Protein AF-A0A7K2QFC6-F1 (afdb_monomer)

Foldseek 3Di:
DDDDDDDDDDDDDDDDDDDDPPPPPPPPPPPPFAWKAFPPTPQALLLLLLLLQLLQQLLVPPDPDDDGDDRDDSPSDDDPSSLVSLLVQCCVPVNDVRRDSMQAAVSLLCSLVRGDCQQHPPPDNVSGHVNRRHGGHPD

pLDDT: mean 81.33, std 20.29, range [35.72, 98.69]

Sequence (139 aa):
MRKDTFRRAAVALVTAAGLSVVSLSGTAQARQGAPYIGYGKTNNPHAVWCVQHQLNYAFAHNWTARPWHGQIGEDNKFGPQTDEAIRFFQNVMDGPNHVDGVVGPNTGYELLWYGDPGYGYDGEVSKAGYCNEYLPSVV

Solvent-accessible surface area (backbone atoms only — not comparable to full-atom values): 8438 Å² total; per-residue (Å²): 130,90,82,82,82,94,78,89,83,79,90,78,87,79,91,74,90,84,79,84,79,75,74,75,71,74,70,80,68,7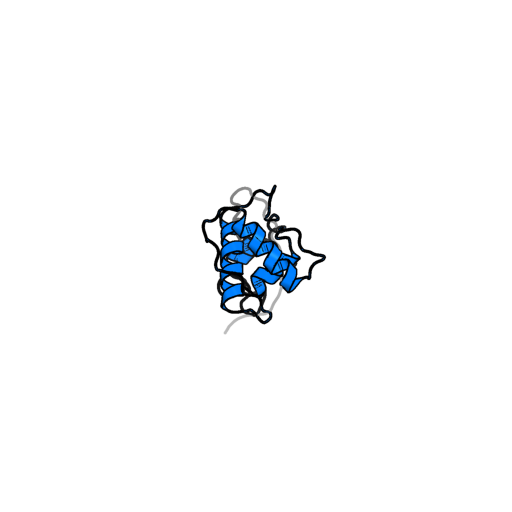9,67,80,64,37,67,53,36,38,90,96,43,86,50,53,45,68,32,34,27,40,52,37,48,19,49,41,36,19,59,72,73,60,70,92,67,84,79,89,62,81,81,70,79,75,75,34,64,87,43,71,68,53,37,52,52,43,27,53,49,28,34,71,76,70,27,81,90,56,54,79,36,56,38,36,32,68,57,24,38,51,38,26,59,45,18,42,36,80,36,10,25,58,93,37,77,93,55,50,22,71,35,58,74,36,39,11,40,82,118

Secondary structure (DSSP, 8-state):
-------------------------------S-PPPBSTTS---HHHHHHHHHHHHHHHHHS--SPSP-PPPP-SS---HHHHHHHHHHHHHHT-GGG--S-B-HHHHHHHHHHS-TTTSBSSSGGGB-GGGGTS----

Nearest PDB structures (foldseek):
  3v5r-assembly1_A  TM=2.723E-01  e=4.906E+00  Saccharomyces cerevisiae S288C

Structure (mmCIF, N/CA/C/O backbone):
data_AF-A0A7K2QFC6-F1
#
_entry.id   AF-A0A7K2QFC6-F1
#
loop_
_atom_site.group_PDB
_atom_site.id
_atom_site.type_symbol
_atom_site.label_atom_id
_atom_site.label_alt_id
_atom_site.label_comp_id
_atom_site.label_asym_id
_atom_site.label_entity_id
_atom_site.label_seq_id
_atom_site.pdbx_PDB_ins_code
_atom_site.Cartn_x
_atom_site.Cartn_y
_atom_site.Cartn_z
_atom_site.occupancy
_atom_site.B_iso_or_equiv
_atom_site.auth_seq_id
_atom_site.auth_comp_id
_atom_site.auth_asym_id
_atom_site.auth_atom_id
_atom_site.pdbx_PDB_model_num
ATOM 1 N N . MET A 1 1 ? 26.475 38.525 -48.864 1.00 44.09 1 MET A N 1
ATOM 2 C CA . MET A 1 1 ? 26.405 37.492 -47.802 1.00 44.09 1 MET A CA 1
ATOM 3 C C . MET A 1 1 ? 25.883 38.146 -46.520 1.00 44.09 1 MET A C 1
ATOM 5 O O . MET A 1 1 ? 26.257 39.281 -46.270 1.00 44.09 1 MET A O 1
ATOM 9 N N . ARG A 1 2 ? 24.955 37.472 -45.814 1.00 37.03 2 ARG A N 1
ATOM 10 C CA . ARG A 1 2 ? 24.209 37.862 -44.581 1.00 37.03 2 ARG A CA 1
ATOM 11 C C . ARG A 1 2 ? 25.042 38.695 -43.578 1.00 37.03 2 ARG A C 1
ATOM 13 O O . ARG A 1 2 ? 26.117 38.240 -43.211 1.00 37.03 2 ARG A O 1
ATOM 20 N N . LYS A 1 3 ? 24.653 39.946 -43.272 1.00 35.72 3 LYS A N 1
ATOM 21 C CA . LYS A 1 3 ? 23.689 40.445 -42.243 1.00 35.72 3 LYS A CA 1
ATOM 22 C C . LYS A 1 3 ? 24.137 40.139 -40.804 1.00 35.72 3 LYS A C 1
ATOM 24 O O . LYS A 1 3 ? 24.036 38.995 -40.380 1.00 35.72 3 LYS A O 1
ATOM 29 N N . ASP A 1 4 ? 24.826 41.056 -40.126 1.00 37.47 4 ASP A N 1
ATOM 30 C CA . ASP A 1 4 ? 24.364 42.300 -39.460 1.00 37.47 4 ASP A CA 1
ATOM 31 C C . ASP A 1 4 ? 23.828 42.072 -38.035 1.00 37.47 4 ASP A C 1
ATOM 33 O O . ASP A 1 4 ? 22.673 41.726 -37.810 1.00 37.47 4 ASP A O 1
ATOM 37 N N . THR A 1 5 ? 24.751 42.266 -37.092 1.00 40.16 5 THR A N 1
ATOM 38 C CA . THR A 1 5 ? 24.677 43.174 -35.937 1.00 40.16 5 THR A CA 1
ATOM 39 C C . THR A 1 5 ? 23.355 43.274 -35.168 1.00 40.16 5 THR A C 1
ATOM 41 O O . THR A 1 5 ? 22.385 43.904 -35.580 1.00 40.16 5 THR A O 1
ATOM 44 N N . PHE A 1 6 ? 23.400 42.752 -33.942 1.00 47.59 6 PHE A N 1
ATOM 45 C CA . PHE A 1 6 ? 22.491 43.050 -32.841 1.00 47.59 6 PHE A CA 1
ATOM 46 C C . PHE A 1 6 ? 22.271 44.561 -32.661 1.00 47.59 6 PHE A C 1
ATOM 48 O O . PHE A 1 6 ? 23.235 45.278 -32.387 1.00 47.59 6 PHE A O 1
ATOM 55 N N . ARG A 1 7 ? 21.005 45.012 -32.672 1.00 45.34 7 ARG A N 1
ATOM 56 C CA . ARG A 1 7 ? 20.393 45.826 -31.595 1.00 45.34 7 ARG A CA 1
ATOM 57 C C . ARG A 1 7 ? 18.953 46.275 -31.903 1.00 45.34 7 ARG A C 1
ATOM 59 O O . ARG A 1 7 ? 18.698 46.899 -32.919 1.00 45.34 7 ARG A O 1
ATOM 66 N N . ARG A 1 8 ? 18.108 46.085 -30.876 1.00 48.47 8 ARG A N 1
ATOM 67 C CA . ARG A 1 8 ? 16.896 46.842 -30.485 1.00 48.47 8 ARG A CA 1
ATOM 68 C C . ARG A 1 8 ? 15.646 46.741 -31.380 1.00 48.47 8 ARG A C 1
ATOM 70 O O . ARG A 1 8 ? 15.519 47.463 -32.355 1.00 48.47 8 ARG A O 1
ATOM 77 N N . ALA A 1 9 ? 14.655 45.985 -30.904 1.00 41.84 9 ALA A N 1
ATOM 78 C CA . ALA A 1 9 ? 13.223 46.285 -31.045 1.00 41.84 9 ALA A CA 1
ATOM 79 C C . ALA A 1 9 ? 12.481 45.521 -29.925 1.00 41.84 9 ALA A C 1
ATOM 81 O O . ALA A 1 9 ? 12.556 44.302 -29.859 1.00 41.84 9 ALA A O 1
ATOM 82 N N . ALA A 1 10 ? 12.096 46.206 -28.846 1.00 41.94 10 ALA A N 1
ATOM 83 C CA . ALA A 1 10 ? 10.753 46.755 -28.623 1.00 41.94 10 ALA A CA 1
ATOM 84 C C . ALA A 1 10 ? 9.774 45.690 -28.089 1.00 41.94 10 ALA A C 1
ATOM 86 O O . ALA A 1 10 ? 9.215 44.897 -28.839 1.00 41.94 10 ALA A O 1
ATOM 87 N N . VAL A 1 11 ? 9.576 45.693 -26.766 1.00 46.59 11 VAL A N 1
ATOM 88 C CA . VAL A 1 11 ? 8.471 44.991 -26.100 1.00 46.59 11 VAL A CA 1
ATOM 89 C C . VAL A 1 11 ? 7.184 45.711 -26.492 1.00 46.59 11 VAL A C 1
ATOM 91 O O . VAL A 1 11 ? 6.942 46.834 -26.056 1.00 46.59 11 VAL A O 1
ATOM 94 N N . ALA A 1 12 ? 6.385 45.088 -27.354 1.00 42.53 12 ALA A N 1
ATOM 95 C CA . ALA A 1 12 ? 5.052 45.564 -27.686 1.00 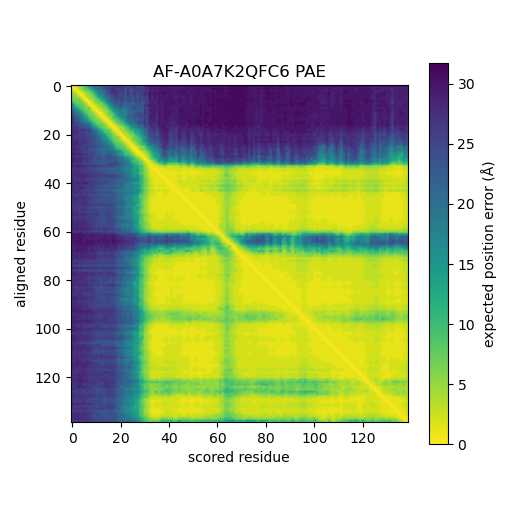42.53 12 ALA A CA 1
ATOM 96 C C . ALA A 1 12 ? 4.061 45.033 -26.640 1.00 42.53 12 ALA A C 1
ATOM 98 O O . ALA A 1 12 ? 3.713 43.854 -26.639 1.00 42.53 12 ALA A O 1
ATOM 99 N N . LEU A 1 13 ? 3.610 45.912 -25.745 1.00 48.56 13 LEU A N 1
ATOM 100 C CA . LEU A 1 13 ? 2.357 45.722 -25.017 1.00 48.56 13 LEU A CA 1
ATOM 101 C C . LEU A 1 13 ? 1.214 45.894 -26.024 1.00 48.56 13 LEU A C 1
ATOM 103 O O . LEU A 1 13 ? 0.936 47.011 -26.454 1.00 48.56 13 LEU A O 1
ATOM 107 N N . VAL A 1 14 ? 0.571 44.792 -26.413 1.00 44.81 14 VAL A N 1
ATOM 108 C C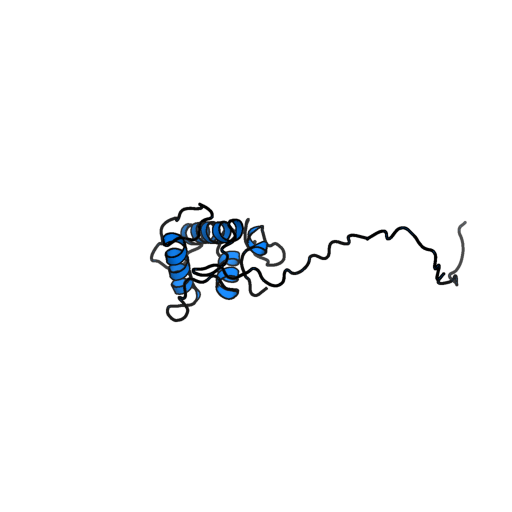A . VAL A 1 14 ? -0.687 44.823 -27.167 1.00 44.81 14 VAL A CA 1
ATOM 109 C C . VAL A 1 14 ? -1.808 44.394 -26.232 1.00 44.81 14 VAL A C 1
ATOM 111 O O . VAL A 1 14 ? -1.973 43.220 -25.917 1.00 44.81 14 VAL A O 1
ATOM 114 N N . THR A 1 15 ? -2.582 45.375 -25.785 1.00 49.56 15 THR A N 1
ATOM 115 C CA . THR A 1 15 ? -3.917 45.181 -25.223 1.00 49.56 15 THR A CA 1
ATOM 116 C C . THR A 1 15 ? -4.923 45.093 -26.370 1.00 49.56 15 THR A C 1
ATOM 118 O O . THR A 1 15 ? -5.212 46.108 -27.003 1.00 49.56 15 THR A O 1
ATOM 121 N N . ALA A 1 16 ? -5.466 43.904 -26.633 1.00 44.81 16 ALA A N 1
ATOM 122 C CA . ALA A 1 16 ? -6.693 43.717 -27.409 1.00 44.81 16 ALA A CA 1
ATOM 123 C C . ALA A 1 16 ? -7.360 42.388 -27.013 1.00 44.81 16 ALA A C 1
ATOM 125 O O . ALA A 1 16 ? -6.691 41.375 -26.833 1.00 44.81 16 ALA A O 1
ATOM 126 N N . ALA A 1 17 ? -8.676 42.425 -26.818 1.00 51.56 17 ALA A N 1
ATOM 127 C CA . ALA A 1 17 ? -9.506 41.326 -26.346 1.00 51.56 17 ALA A CA 1
ATOM 128 C C . ALA A 1 17 ? -9.586 40.142 -27.334 1.00 51.56 17 ALA A C 1
ATOM 130 O O . ALA A 1 17 ? -9.699 40.349 -28.539 1.00 51.56 17 ALA A O 1
ATOM 131 N N . GLY A 1 18 ? -9.646 38.915 -26.796 1.00 51.38 18 GLY A N 1
ATOM 132 C CA . GLY A 1 18 ? -10.078 37.701 -27.509 1.00 51.38 18 GLY A CA 1
ATOM 133 C C . GLY A 1 18 ? -8.957 36.722 -27.887 1.00 51.38 18 GLY A C 1
ATOM 134 O 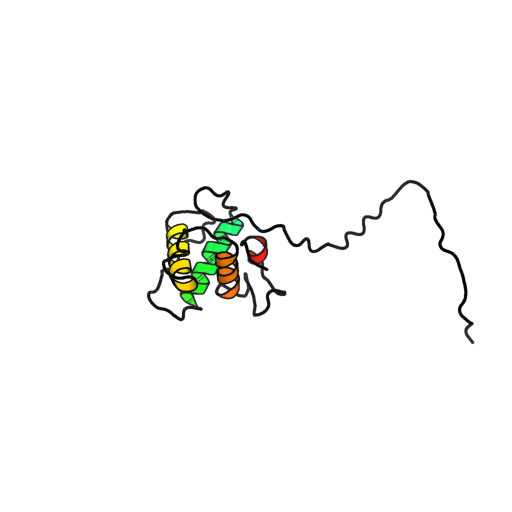O . GLY A 1 18 ? -8.010 37.094 -28.565 1.00 51.38 18 GLY A O 1
ATOM 135 N N . LEU A 1 19 ? -9.148 35.453 -27.495 1.00 49.88 19 LEU A N 1
ATOM 136 C CA . LEU A 1 19 ? -8.275 34.273 -27.639 1.00 49.88 19 LEU A CA 1
ATOM 137 C C . LEU A 1 19 ? -7.104 34.187 -26.651 1.00 49.88 19 LEU A C 1
ATOM 139 O O . LEU A 1 19 ? -5.934 34.353 -26.982 1.00 49.88 19 LEU A O 1
ATOM 143 N N . SER A 1 20 ? -7.438 33.783 -25.426 1.00 50.34 20 SER A N 1
ATOM 144 C CA . SER A 1 20 ? -6.512 33.057 -24.562 1.00 50.34 20 SER A CA 1
ATOM 145 C C . SER A 1 20 ? -6.134 31.729 -25.229 1.00 50.34 20 SER A C 1
ATOM 147 O O . SER A 1 20 ? -6.861 30.741 -25.114 1.00 50.34 20 SER A O 1
ATOM 149 N N . VAL A 1 21 ? -4.994 31.688 -25.923 1.00 51.62 21 VAL A N 1
ATOM 150 C CA . VAL A 1 21 ? -4.280 30.424 -26.129 1.00 51.62 21 VAL A CA 1
ATOM 151 C C . VAL A 1 21 ? -3.795 30.017 -24.745 1.00 51.62 21 VAL A C 1
ATOM 153 O O . VAL A 1 21 ? -2.768 30.492 -24.267 1.00 51.62 21 VAL A O 1
ATOM 156 N N . VAL A 1 22 ? -4.589 29.194 -24.062 1.00 58.50 22 VAL A N 1
ATOM 157 C CA . VAL A 1 22 ? -4.116 28.474 -22.886 1.00 58.50 22 VAL A CA 1
ATOM 158 C C . VAL A 1 22 ? -3.085 27.497 -23.423 1.00 58.50 22 VAL A C 1
ATOM 160 O O . VAL A 1 22 ? -3.415 26.435 -23.947 1.00 58.50 22 VAL A O 1
ATOM 163 N N . SER A 1 23 ? -1.818 27.888 -23.356 1.00 54.16 23 SER A N 1
ATOM 164 C CA . SER A 1 23 ? -0.728 26.935 -23.398 1.00 54.16 23 SER A CA 1
ATOM 165 C C . SER A 1 23 ? -0.936 25.999 -22.211 1.00 54.16 23 SER A C 1
ATOM 167 O O . SER A 1 23 ? -0.580 26.332 -21.083 1.00 54.16 23 SER A O 1
ATOM 169 N N . LEU A 1 24 ? -1.543 24.837 -22.459 1.00 53.59 24 LEU A N 1
ATOM 170 C CA . LEU A 1 24 ? -1.455 23.680 -21.577 1.00 53.59 24 LEU A CA 1
ATOM 171 C C . LEU A 1 24 ? -0.015 23.159 -21.666 1.00 53.59 24 LEU A C 1
ATOM 173 O O . LEU A 1 24 ? 0.247 22.063 -22.151 1.00 53.59 24 LEU A O 1
ATOM 177 N N . SER A 1 25 ? 0.951 23.965 -21.224 1.00 56.31 25 SER A N 1
ATOM 178 C CA . SER A 1 25 ? 2.142 23.403 -20.612 1.00 56.31 25 SER A CA 1
ATOM 179 C C . SER A 1 25 ? 1.595 22.634 -19.426 1.00 56.31 25 SER A C 1
ATOM 181 O O . SER A 1 25 ? 1.194 23.253 -18.442 1.00 56.31 25 SER A O 1
ATOM 183 N N . GLY A 1 26 ? 1.439 21.319 -19.600 1.00 49.31 26 GLY A N 1
ATOM 184 C CA . GLY A 1 26 ? 1.017 20.421 -18.546 1.00 49.31 26 GLY A CA 1
ATOM 185 C C . GLY A 1 26 ? 1.937 20.672 -17.372 1.00 49.31 26 GLY A C 1
ATOM 186 O O . GLY A 1 26 ? 3.084 20.234 -17.363 1.00 49.31 26 GLY A O 1
ATOM 187 N N . THR A 1 27 ? 1.460 21.440 -16.401 1.00 54.47 27 THR A N 1
ATOM 188 C CA . THR A 1 27 ? 2.015 21.356 -15.074 1.00 54.47 27 THR A CA 1
ATOM 189 C C . THR A 1 27 ? 1.752 19.913 -14.708 1.00 54.47 27 THR A C 1
ATOM 191 O O . THR A 1 27 ? 0.600 19.499 -14.587 1.00 54.47 27 THR A O 1
ATOM 194 N N . ALA A 1 28 ? 2.812 19.112 -14.620 1.00 50.06 28 ALA A N 1
ATOM 195 C CA . ALA A 1 28 ? 2.784 17.971 -13.734 1.00 50.06 28 ALA A CA 1
ATOM 196 C C . ALA A 1 28 ? 2.412 18.567 -12.373 1.00 50.06 28 ALA A C 1
ATOM 198 O O . ALA A 1 28 ? 3.250 19.118 -11.663 1.00 50.06 28 ALA A O 1
ATOM 199 N N . GLN A 1 29 ? 1.111 18.645 -12.096 1.00 49.09 29 GLN A N 1
ATOM 200 C CA . GLN A 1 29 ? 0.617 19.047 -10.802 1.00 49.09 29 GLN A CA 1
ATOM 201 C C . GLN A 1 29 ? 1.102 17.933 -9.891 1.00 49.09 29 GLN A C 1
ATOM 203 O O . GLN A 1 29 ? 0.578 16.822 -9.955 1.00 49.09 29 GLN A O 1
ATOM 208 N N . ALA A 1 30 ? 2.124 18.218 -9.084 1.00 46.97 30 ALA A N 1
ATOM 209 C CA . ALA A 1 30 ? 2.378 17.443 -7.886 1.00 46.97 30 ALA A CA 1
ATOM 210 C C . ALA A 1 30 ? 1.045 17.425 -7.131 1.00 46.97 30 ALA A C 1
ATOM 212 O O . ALA A 1 30 ? 0.572 18.465 -6.659 1.00 46.97 30 ALA A O 1
ATOM 213 N N . ARG A 1 31 ? 0.350 16.283 -7.173 1.00 51.78 31 ARG A N 1
ATOM 214 C CA . ARG A 1 31 ? -0.947 16.142 -6.522 1.00 51.78 31 ARG A CA 1
ATOM 215 C C . ARG A 1 31 ? -0.717 16.409 -5.043 1.00 51.78 31 ARG A C 1
ATOM 217 O O . ARG A 1 31 ? 0.128 15.762 -4.434 1.00 51.78 31 ARG A O 1
ATOM 224 N N . GLN A 1 32 ? -1.462 17.354 -4.463 1.00 49.59 32 GLN A N 1
ATOM 225 C CA . GLN A 1 32 ? -1.605 17.370 -3.010 1.00 49.59 32 GLN A CA 1
ATOM 226 C C . GLN A 1 32 ? -2.069 15.971 -2.597 1.00 49.59 32 GLN A C 1
ATOM 228 O O . GLN A 1 32 ? -3.032 15.468 -3.176 1.00 49.59 32 GLN A O 1
ATOM 233 N N . GLY A 1 33 ? -1.290 15.357 -1.701 1.00 68.25 33 GLY A N 1
ATOM 234 C CA . GLY A 1 33 ? -1.128 13.912 -1.553 1.00 68.25 33 GLY A CA 1
ATOM 235 C C . GLY A 1 33 ? -2.407 13.091 -1.656 1.00 68.25 33 GLY A C 1
ATOM 236 O O . GLY A 1 33 ? -3.468 13.493 -1.171 1.00 68.25 33 GLY A O 1
ATOM 237 N N . ALA A 1 34 ? -2.288 11.921 -2.287 1.00 85.88 34 ALA A N 1
ATOM 238 C CA . ALA A 1 34 ? -3.382 10.968 -2.375 1.00 85.88 34 ALA A CA 1
ATOM 239 C C . ALA A 1 34 ? -4.012 10.733 -0.984 1.00 85.88 34 ALA A C 1
ATOM 241 O O . ALA A 1 34 ? -3.311 10.742 0.034 1.00 85.88 34 ALA A O 1
ATOM 242 N N . PRO A 1 35 ? -5.344 10.580 -0.902 1.00 92.88 35 PRO A N 1
ATOM 243 C CA . PRO A 1 35 ? -6.010 10.385 0.375 1.00 92.88 35 PRO A CA 1
ATOM 244 C C . PRO A 1 35 ? -5.544 9.082 1.026 1.00 92.88 35 PRO A C 1
ATOM 246 O O . PRO A 1 35 ? -5.211 8.116 0.345 1.00 92.88 35 PRO A O 1
ATOM 249 N N . TYR A 1 36 ? -5.574 9.044 2.356 1.00 96.19 36 TYR A N 1
ATOM 250 C CA . TYR A 1 36 ? -5.232 7.835 3.102 1.00 96.19 36 TYR A CA 1
ATOM 251 C C . TYR A 1 36 ? -6.222 6.718 2.761 1.00 96.19 36 TYR A C 1
ATOM 253 O O . TYR A 1 36 ? -7.403 6.985 2.517 1.00 96.19 36 TYR A O 1
ATOM 261 N N . ILE A 1 37 ? -5.756 5.472 2.795 1.00 98.25 37 ILE A N 1
ATOM 262 C CA . ILE A 1 37 ? -6.545 4.283 2.444 1.00 98.25 37 ILE A CA 1
ATOM 263 C C . ILE A 1 37 ? -6.645 3.414 3.698 1.00 98.25 37 ILE A C 1
ATOM 265 O O . ILE A 1 37 ? -5.651 3.216 4.387 1.00 98.25 37 ILE A O 1
ATOM 269 N N . GLY A 1 38 ? -7.839 2.952 4.054 1.00 97.94 38 GLY A N 1
ATOM 270 C CA . GLY A 1 38 ? -8.074 2.291 5.338 1.00 97.94 38 GLY A CA 1
ATOM 271 C C . GLY A 1 38 ? -9.546 2.270 5.737 1.00 97.94 38 GLY A C 1
ATOM 272 O O . GLY A 1 38 ? -10.395 2.896 5.093 1.00 97.94 38 GLY A O 1
ATOM 273 N N . TYR A 1 39 ? -9.876 1.616 6.849 1.00 97.94 39 TYR A N 1
ATOM 274 C CA . TYR A 1 39 ? -11.217 1.743 7.422 1.00 97.94 39 TYR A CA 1
ATOM 275 C C . TYR A 1 39 ? -11.557 3.207 7.751 1.00 97.94 39 TYR A C 1
ATOM 277 O O . TYR A 1 39 ? -10.736 3.971 8.259 1.00 97.94 39 TYR A O 1
ATOM 285 N N . GLY A 1 40 ? -12.788 3.613 7.424 1.00 96.00 40 GLY A N 1
ATOM 286 C CA . GLY A 1 40 ? -13.257 4.991 7.606 1.00 96.00 40 GLY A CA 1
ATOM 287 C C . GLY A 1 40 ? -12.682 6.007 6.610 1.00 96.00 40 GLY A C 1
ATOM 288 O O . GLY A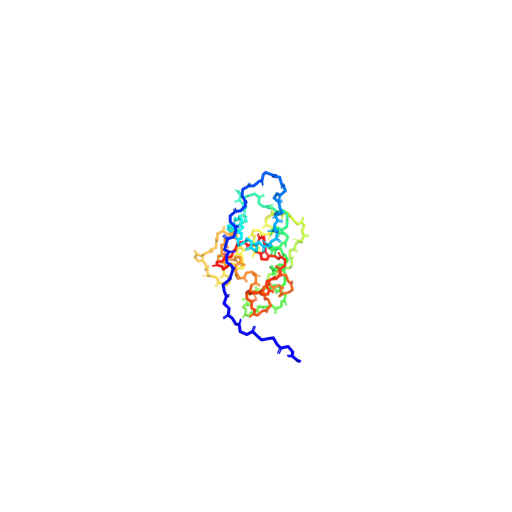 1 40 ? -12.866 7.208 6.804 1.00 96.00 40 GLY A O 1
ATOM 289 N N . LYS A 1 41 ? -11.982 5.558 5.558 1.00 96.38 41 LYS A N 1
ATOM 290 C CA . LYS A 1 41 ? -11.502 6.404 4.456 1.00 96.38 41 LYS A CA 1
ATOM 291 C C . LYS A 1 41 ? -12.366 6.230 3.207 1.00 96.38 41 LYS A C 1
ATOM 293 O O . LYS A 1 41 ? -13.134 5.279 3.097 1.00 96.38 41 LYS A O 1
ATOM 298 N N . THR A 1 42 ? -12.215 7.142 2.246 1.00 94.19 42 THR A N 1
ATOM 299 C CA . THR A 1 42 ? -12.959 7.111 0.975 1.00 94.19 42 THR A CA 1
ATOM 300 C C . THR A 1 42 ? -12.674 5.852 0.155 1.00 94.19 42 THR A C 1
ATOM 302 O O . THR A 1 42 ? -13.563 5.399 -0.556 1.00 94.19 42 THR A O 1
ATOM 305 N N . ASN A 1 43 ? -11.458 5.294 0.256 1.00 95.56 43 ASN A N 1
ATOM 306 C CA . ASN A 1 43 ? -11.044 4.054 -0.413 1.00 95.56 43 ASN A CA 1
ATOM 307 C C . ASN A 1 43 ? -11.397 4.034 -1.908 1.00 95.56 43 ASN A C 1
ATOM 309 O O . ASN A 1 43 ? -12.193 3.218 -2.367 1.00 95.56 43 ASN A O 1
ATOM 313 N N . ASN A 1 44 ? -10.804 4.961 -2.670 1.00 94.38 44 ASN A N 1
ATOM 314 C CA . ASN A 1 44 ? -10.949 4.987 -4.124 1.00 94.38 44 ASN A CA 1
ATOM 315 C C . ASN A 1 44 ? -10.611 3.597 -4.722 1.00 94.38 44 ASN A C 1
ATOM 317 O O . ASN A 1 44 ? -9.559 3.063 -4.373 1.00 94.38 44 ASN A O 1
ATOM 321 N N . PRO A 1 45 ? -11.432 3.032 -5.632 1.00 97.81 45 PRO A N 1
ATOM 322 C CA . PRO A 1 45 ? -11.217 1.680 -6.160 1.00 97.81 45 PRO A CA 1
ATOM 323 C C . PRO A 1 45 ? -9.826 1.438 -6.763 1.00 97.81 45 PRO A C 1
ATOM 325 O O . PRO A 1 45 ? -9.251 0.376 -6.556 1.00 97.81 45 PRO A O 1
ATOM 328 N N . HIS A 1 46 ? -9.251 2.428 -7.451 1.00 97.50 46 HIS A N 1
ATOM 329 C CA . HIS A 1 46 ? -7.906 2.321 -8.022 1.00 97.50 46 HIS A CA 1
ATOM 330 C C . HIS A 1 46 ? -6.820 2.350 -6.948 1.00 97.50 46 HIS A C 1
ATOM 332 O O . HIS A 1 46 ? -5.847 1.611 -7.035 1.00 97.50 46 HIS A O 1
ATOM 338 N N . ALA A 1 47 ? -7.003 3.162 -5.905 1.00 97.56 47 ALA A N 1
ATOM 339 C CA . ALA A 1 47 ? -6.088 3.196 -4.770 1.00 97.56 47 ALA A CA 1
ATOM 340 C C . ALA A 1 47 ? -6.106 1.872 -4.000 1.00 97.56 47 ALA A C 1
ATOM 342 O O . ALA A 1 47 ? -5.054 1.343 -3.656 1.00 97.56 47 ALA A O 1
ATOM 343 N N . VAL A 1 48 ? -7.295 1.302 -3.785 1.00 98.56 48 VAL A N 1
ATOM 344 C CA . VAL A 1 48 ? -7.438 -0.014 -3.155 1.00 98.56 48 VAL A CA 1
ATOM 345 C C . VAL A 1 48 ? -6.787 -1.098 -4.003 1.00 98.56 48 VAL A C 1
ATOM 347 O O . VAL A 1 48 ? -6.022 -1.893 -3.464 1.00 98.56 48 VAL A O 1
ATOM 350 N N . TRP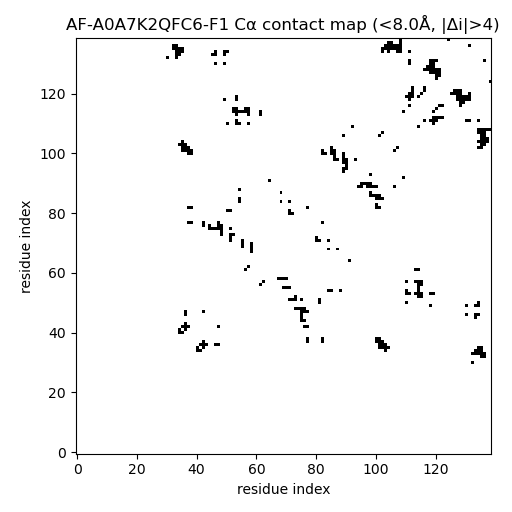 A 1 49 ? -7.039 -1.102 -5.313 1.00 98.56 49 TRP A N 1
ATOM 351 C CA . TRP A 1 49 ? -6.377 -2.029 -6.226 1.00 98.56 49 TRP A CA 1
ATOM 352 C C . TRP A 1 49 ? -4.856 -1.909 -6.144 1.00 98.56 49 TRP A C 1
ATOM 354 O O . TRP A 1 49 ? -4.175 -2.910 -5.971 1.00 98.56 49 TRP A O 1
ATOM 364 N N . CYS A 1 50 ? -4.324 -0.685 -6.175 1.00 98.50 50 CYS A N 1
ATOM 365 C CA . CYS A 1 50 ? -2.894 -0.441 -6.038 1.00 98.50 50 CYS A CA 1
ATOM 366 C C . CYS A 1 50 ? -2.325 -0.984 -4.726 1.00 98.50 50 CYS A C 1
ATOM 368 O O . CYS A 1 50 ? -1.259 -1.586 -4.734 1.00 98.50 50 CYS A O 1
ATOM 370 N N . VAL A 1 51 ? -3.036 -0.837 -3.604 1.00 98.50 51 VAL A N 1
ATOM 371 C CA . VAL A 1 51 ? -2.620 -1.467 -2.342 1.00 98.50 51 VAL A CA 1
ATOM 372 C C . VAL A 1 51 ? -2.604 -2.990 -2.476 1.00 98.50 51 VAL A C 1
ATOM 374 O O . VAL A 1 51 ? -1.604 -3.617 -2.141 1.00 98.50 51 VAL A O 1
ATOM 377 N N . GLN A 1 52 ? -3.683 -3.587 -2.985 1.00 98.69 52 GLN A N 1
ATOM 378 C CA . GLN A 1 52 ? -3.809 -5.040 -3.133 1.00 98.69 52 GLN A CA 1
ATOM 379 C C . GLN A 1 52 ? -2.711 -5.617 -4.042 1.00 98.69 52 GLN A C 1
ATOM 381 O O . GLN A 1 52 ? -2.046 -6.585 -3.673 1.00 98.69 52 GLN A O 1
ATOM 386 N N . HIS A 1 53 ? -2.483 -4.979 -5.187 1.00 98.19 53 HIS A N 1
ATOM 387 C CA . HIS A 1 53 ? -1.503 -5.384 -6.184 1.00 98.19 53 HIS A CA 1
ATOM 388 C C . HIS A 1 53 ? -0.064 -5.259 -5.672 1.00 98.19 53 HIS A C 1
ATOM 390 O O . HIS A 1 53 ? 0.695 -6.229 -5.716 1.00 98.19 53 HIS A O 1
ATOM 396 N N . GLN A 1 54 ? 0.299 -4.103 -5.101 1.00 97.38 54 GLN A N 1
ATOM 397 C CA . GLN A 1 54 ? 1.647 -3.898 -4.565 1.00 97.38 54 GLN A CA 1
ATOM 398 C C . GLN A 1 54 ? 1.947 -4.851 -3.404 1.00 97.38 54 GLN A C 1
ATOM 400 O O . GLN A 1 54 ? 3.054 -5.382 -3.338 1.00 97.38 54 GLN A O 1
ATOM 405 N N . LEU A 1 55 ? 0.971 -5.129 -2.530 1.00 96.19 55 LEU A N 1
ATOM 406 C CA . LEU A 1 55 ? 1.116 -6.125 -1.462 1.00 96.19 55 LEU A CA 1
ATOM 407 C C . LEU A 1 55 ? 1.337 -7.531 -2.029 1.00 96.19 55 LEU A C 1
ATOM 409 O O . LEU A 1 55 ? 2.287 -8.205 -1.632 1.00 96.19 55 LEU A O 1
ATOM 413 N N . ASN A 1 56 ? 0.506 -7.962 -2.983 1.00 95.56 56 ASN A N 1
ATOM 414 C CA . ASN A 1 56 ? 0.650 -9.266 -3.632 1.00 95.56 56 ASN A CA 1
ATOM 415 C C . ASN A 1 56 ? 2.029 -9.433 -4.277 1.00 95.56 56 ASN A C 1
ATOM 417 O O . ASN A 1 56 ? 2.662 -10.480 -4.115 1.00 95.56 56 ASN A O 1
ATOM 421 N N . TYR A 1 57 ? 2.511 -8.405 -4.977 1.00 94.44 57 TYR A N 1
ATOM 422 C CA . TYR A 1 57 ? 3.842 -8.428 -5.568 1.00 94.44 57 TYR A CA 1
ATOM 423 C C . TYR A 1 57 ? 4.933 -8.481 -4.495 1.00 94.44 57 TYR A C 1
ATOM 425 O O . TYR A 1 57 ? 5.807 -9.349 -4.565 1.00 94.44 57 TYR A O 1
ATOM 433 N N . ALA A 1 58 ? 4.869 -7.598 -3.492 1.00 91.69 58 ALA A N 1
ATOM 434 C CA . ALA A 1 58 ? 5.857 -7.515 -2.420 1.00 91.69 58 ALA A CA 1
ATOM 435 C C . ALA A 1 58 ? 5.996 -8.854 -1.681 1.00 91.69 58 ALA A C 1
ATOM 437 O O . ALA A 1 58 ? 7.111 -9.342 -1.489 1.00 91.69 58 ALA A O 1
ATOM 438 N N . PHE A 1 59 ? 4.873 -9.496 -1.345 1.00 90.50 59 PHE A N 1
ATOM 439 C CA . PHE A 1 59 ? 4.862 -10.790 -0.662 1.00 90.50 59 PHE A CA 1
ATOM 440 C C . PHE A 1 59 ? 5.395 -11.945 -1.520 1.00 90.50 59 PHE A C 1
ATOM 442 O O . PHE A 1 59 ? 5.931 -12.913 -0.975 1.00 90.50 59 PHE A O 1
ATOM 449 N N . ALA A 1 60 ? 5.259 -11.862 -2.846 1.00 89.00 60 ALA A N 1
ATOM 450 C CA . ALA A 1 60 ? 5.719 -12.894 -3.771 1.00 89.00 60 ALA A CA 1
ATOM 451 C C . ALA A 1 60 ? 7.193 -12.739 -4.188 1.00 89.00 60 ALA A C 1
ATOM 453 O O . ALA A 1 60 ? 7.871 -13.749 -4.376 1.00 89.00 60 ALA A O 1
ATOM 454 N N . HIS A 1 61 ? 7.691 -11.506 -4.330 1.00 84.81 61 HIS A N 1
ATOM 455 C CA . HIS A 1 61 ? 8.975 -11.240 -4.995 1.00 84.81 61 HIS A CA 1
ATOM 456 C C . HIS A 1 61 ? 10.010 -10.539 -4.123 1.00 84.81 61 HIS A C 1
ATOM 458 O O . HIS A 1 61 ? 11.203 -10.739 -4.335 1.00 84.81 61 HIS A O 1
ATOM 464 N N . ASN A 1 62 ? 9.585 -9.722 -3.161 1.00 70.44 62 ASN A N 1
ATOM 465 C CA . ASN A 1 62 ? 10.472 -8.741 -2.537 1.00 70.44 62 ASN A CA 1
ATOM 466 C C . ASN A 1 62 ? 10.708 -8.972 -1.050 1.00 70.44 62 ASN A C 1
ATOM 468 O O . ASN A 1 62 ? 11.056 -8.049 -0.316 1.00 70.44 62 ASN A O 1
ATOM 472 N N . TRP A 1 63 ? 10.568 -10.215 -0.590 1.00 67.81 63 TRP A N 1
ATOM 473 C CA . TRP A 1 63 ? 10.499 -10.437 0.840 1.00 67.81 63 TRP A CA 1
ATOM 474 C C . TRP A 1 63 ? 11.694 -11.141 1.474 1.00 67.81 63 TRP A C 1
ATOM 476 O O . TRP A 1 63 ? 11.903 -12.349 1.368 1.00 67.81 63 TRP A O 1
ATOM 486 N N . THR A 1 64 ? 12.437 -10.333 2.221 1.00 58.28 64 THR A N 1
ATOM 487 C CA . THR A 1 64 ? 13.605 -10.669 3.036 1.00 58.28 64 THR A CA 1
ATOM 488 C C . THR A 1 64 ? 13.270 -11.149 4.461 1.00 58.28 64 THR A C 1
ATOM 490 O O . THR A 1 64 ? 14.187 -11.535 5.183 1.00 58.28 64 THR A O 1
ATOM 493 N N . ALA A 1 65 ? 11.996 -11.203 4.887 1.00 53.62 65 ALA A N 1
ATOM 494 C CA . ALA A 1 65 ? 11.611 -11.584 6.256 1.00 53.62 65 ALA A CA 1
ATOM 495 C C . ALA A 1 65 ? 10.371 -12.501 6.310 1.00 53.62 65 ALA A C 1
ATOM 497 O O . ALA A 1 65 ? 9.240 -12.066 6.172 1.00 53.62 65 ALA A O 1
ATOM 498 N N . ARG A 1 66 ? 10.575 -13.799 6.567 1.00 61.28 66 ARG A N 1
ATOM 499 C CA . ARG A 1 66 ? 9.494 -14.763 6.875 1.00 61.28 66 ARG A CA 1
ATOM 500 C C . ARG A 1 66 ? 8.811 -14.336 8.190 1.00 61.28 66 ARG A C 1
ATOM 502 O O . ARG A 1 66 ? 9.542 -13.952 9.104 1.00 61.28 66 ARG A O 1
ATOM 509 N N . PRO A 1 67 ? 7.478 -14.446 8.353 1.00 66.88 67 PRO A N 1
ATOM 510 C CA . PRO A 1 67 ? 6.580 -15.449 7.763 1.00 66.88 67 PRO A CA 1
ATOM 511 C C . PRO A 1 67 ? 5.807 -14.971 6.533 1.00 66.88 67 PRO A C 1
ATOM 513 O O . PRO A 1 67 ? 5.412 -13.826 6.478 1.00 66.88 67 PRO A O 1
ATOM 516 N N . TRP A 1 68 ? 5.551 -15.880 5.588 1.00 68.25 68 TRP A N 1
ATOM 517 C CA . TRP A 1 68 ? 4.804 -15.602 4.356 1.00 68.25 68 TRP A CA 1
ATOM 518 C C . TRP A 1 68 ? 3.352 -15.186 4.637 1.00 68.25 68 TRP A C 1
ATOM 520 O O . TRP A 1 68 ? 2.678 -15.795 5.468 1.00 68.25 68 TRP A O 1
ATOM 530 N N . HIS A 1 69 ? 2.874 -14.199 3.887 1.00 76.12 69 HIS A N 1
ATOM 531 C CA . HIS A 1 69 ? 1.488 -13.762 3.810 1.00 76.12 69 HIS A CA 1
ATOM 532 C C . HIS A 1 69 ? 0.957 -14.186 2.439 1.00 76.12 69 HIS A C 1
ATOM 534 O O . HIS A 1 69 ? 1.620 -13.974 1.423 1.00 76.12 69 HIS A O 1
ATOM 540 N N . GLY A 1 70 ? -0.209 -14.831 2.412 1.00 84.69 70 GLY A N 1
ATOM 541 C CA . GLY A 1 70 ? -0.801 -15.309 1.166 1.00 84.69 70 GLY A CA 1
ATOM 542 C C . GLY A 1 70 ? -1.195 -14.184 0.215 1.00 84.69 70 GLY A C 1
ATOM 543 O O . GLY A 1 70 ? -1.261 -13.017 0.604 1.00 84.69 70 GLY A O 1
ATOM 544 N N . GLN A 1 71 ? -1.483 -14.545 -1.036 1.00 90.06 71 GLN A N 1
ATOM 545 C CA . GLN A 1 71 ? -2.079 -13.601 -1.976 1.00 90.06 71 GLN A CA 1
ATOM 546 C C . GLN A 1 71 ? -3.502 -13.253 -1.537 1.00 90.06 71 GLN A C 1
ATOM 548 O O . GLN A 1 71 ? -4.279 -14.131 -1.151 1.00 90.06 71 GLN A O 1
ATOM 553 N N . ILE A 1 72 ? -3.838 -11.973 -1.630 1.00 95.56 72 ILE A N 1
ATOM 554 C CA . ILE A 1 72 ? -5.183 -11.447 -1.405 1.00 95.56 72 ILE A CA 1
ATOM 555 C C . ILE A 1 72 ? -5.869 -11.146 -2.739 1.00 95.56 72 ILE A C 1
ATOM 557 O O . ILE A 1 72 ? -5.222 -11.037 -3.782 1.00 95.56 72 ILE A O 1
ATOM 561 N N . GLY A 1 73 ? -7.195 -11.010 -2.709 1.00 97.38 73 GLY A N 1
ATOM 562 C CA . GLY A 1 73 ? -7.960 -10.615 -3.889 1.00 97.38 73 GLY A CA 1
ATOM 563 C C . GLY A 1 73 ? -7.653 -9.181 -4.331 1.00 97.38 73 GLY A C 1
ATOM 564 O O . GLY A 1 73 ? -7.616 -8.271 -3.507 1.00 97.38 73 GLY A O 1
ATOM 565 N N . GLU A 1 74 ? -7.487 -8.989 -5.640 1.00 98.00 74 GLU A N 1
ATOM 566 C CA . GLU A 1 74 ? -7.421 -7.679 -6.303 1.00 98.00 74 GLU A CA 1
ATOM 567 C C . GLU A 1 74 ? -8.806 -7.302 -6.843 1.00 98.00 74 GLU A C 1
ATOM 569 O O . GLU A 1 74 ? -9.078 -7.349 -8.042 1.00 98.00 74 GLU A O 1
ATOM 574 N N . ASP A 1 75 ? -9.734 -7.023 -5.932 1.00 98.25 75 ASP A N 1
ATOM 575 C CA . ASP A 1 75 ? -11.151 -6.798 -6.238 1.00 98.25 75 ASP A CA 1
ATOM 576 C C . ASP A 1 75 ? -11.575 -5.322 -6.156 1.00 98.25 75 ASP A C 1
ATOM 578 O O . ASP A 1 75 ? -12.762 -5.003 -6.299 1.00 98.25 75 ASP A O 1
ATOM 582 N N . ASN A 1 76 ? -10.612 -4.425 -5.928 1.00 98.25 76 ASN A N 1
ATOM 583 C CA . ASN A 1 76 ? -10.790 -2.980 -5.783 1.00 98.25 76 ASN A CA 1
ATOM 584 C C . ASN A 1 76 ? -11.647 -2.583 -4.565 1.00 98.25 76 ASN A C 1
ATOM 586 O O . ASN A 1 76 ? -12.120 -1.444 -4.488 1.00 98.25 76 ASN A O 1
ATOM 590 N N . LYS A 1 77 ? -11.884 -3.503 -3.619 1.00 98.38 77 LYS A N 1
ATOM 591 C CA . LYS A 1 77 ? -12.698 -3.269 -2.420 1.00 98.38 77 LYS A CA 1
ATOM 592 C C . LYS A 1 77 ? -11.858 -3.382 -1.163 1.00 98.38 77 LYS A C 1
ATOM 594 O O . LYS A 1 77 ? -11.205 -4.384 -0.900 1.00 98.38 77 LYS A O 1
ATOM 599 N N . PHE A 1 78 ? -11.916 -2.340 -0.341 1.00 98.38 78 PHE A N 1
ATOM 600 C CA . PHE A 1 78 ? -11.229 -2.368 0.938 1.00 98.38 78 PHE A CA 1
ATOM 601 C C . PHE A 1 78 ? -12.031 -3.234 1.909 1.00 98.38 78 PHE A C 1
ATOM 603 O O . PHE A 1 78 ? -13.112 -2.840 2.353 1.00 98.38 78 PHE A O 1
ATOM 610 N N . GLY A 1 79 ? -11.508 -4.416 2.216 1.00 98.06 79 GLY A N 1
ATOM 611 C CA . GLY A 1 79 ? -12.125 -5.365 3.135 1.00 98.06 79 GLY A CA 1
ATOM 612 C C . GLY A 1 79 ? -11.147 -5.901 4.181 1.00 98.06 79 GLY A C 1
ATOM 613 O O . GLY A 1 79 ? -9.976 -5.519 4.188 1.00 98.06 79 GLY A O 1
ATOM 614 N N . PRO A 1 80 ? -11.606 -6.824 5.045 1.00 98.00 80 PRO A N 1
ATOM 615 C CA . PRO A 1 80 ? -10.792 -7.381 6.124 1.00 98.00 80 PRO A CA 1
ATOM 616 C C . PRO A 1 80 ? -9.469 -7.992 5.656 1.00 98.00 80 PRO A C 1
ATOM 618 O O . PRO A 1 80 ? -8.456 -7.784 6.305 1.00 98.00 80 PRO A O 1
ATOM 621 N N . GLN A 1 81 ? -9.455 -8.674 4.506 1.00 97.38 81 GLN A N 1
ATOM 622 C CA . GLN A 1 81 ? -8.227 -9.257 3.952 1.00 97.38 81 GLN A CA 1
ATOM 623 C C . GLN A 1 81 ? -7.210 -8.190 3.530 1.00 97.38 81 GLN A C 1
ATOM 625 O O . GLN A 1 81 ? -6.011 -8.376 3.705 1.00 97.38 81 GLN A O 1
ATOM 630 N N . THR A 1 82 ? -7.676 -7.060 2.989 1.00 98.44 82 THR A N 1
ATOM 631 C CA . THR A 1 82 ? -6.796 -5.940 2.636 1.00 98.44 82 THR A CA 1
ATOM 632 C C . THR A 1 82 ? -6.248 -5.262 3.893 1.00 98.44 82 THR A C 1
ATOM 634 O O . THR A 1 82 ? -5.053 -5.004 3.951 1.00 98.44 82 THR A O 1
ATOM 637 N N . ASP A 1 83 ? -7.081 -5.026 4.915 1.00 98.44 83 ASP A N 1
ATOM 638 C CA . ASP A 1 83 ? -6.633 -4.475 6.208 1.00 98.44 83 ASP A CA 1
ATOM 639 C C . ASP A 1 83 ? -5.605 -5.385 6.897 1.00 98.44 83 ASP A C 1
ATOM 641 O O . ASP A 1 83 ? -4.559 -4.906 7.332 1.00 98.44 83 ASP A O 1
ATOM 645 N N . GLU A 1 84 ? -5.857 -6.695 6.940 1.00 97.06 84 GLU A N 1
ATOM 646 C CA . GLU A 1 84 ? -4.932 -7.682 7.505 1.00 97.06 84 GLU A CA 1
ATOM 647 C C . GLU A 1 84 ? -3.580 -7.660 6.781 1.00 97.06 84 GLU A C 1
ATOM 649 O O . GLU A 1 84 ? -2.538 -7.564 7.430 1.00 97.06 84 GLU A O 1
ATOM 654 N N . ALA A 1 85 ? -3.595 -7.650 5.446 1.00 96.62 85 ALA A N 1
ATOM 655 C CA . ALA A 1 85 ? -2.385 -7.585 4.636 1.00 96.62 85 ALA A CA 1
ATOM 656 C C . ALA A 1 85 ? -1.601 -6.278 4.840 1.00 96.62 85 ALA A C 1
ATOM 658 O O . ALA A 1 85 ? -0.373 -6.308 4.931 1.00 96.62 85 ALA A O 1
ATOM 659 N N . ILE A 1 86 ? -2.288 -5.136 4.972 1.00 97.12 86 ILE A N 1
ATOM 660 C CA . ILE A 1 86 ? -1.647 -3.850 5.292 1.00 97.12 86 ILE A CA 1
ATOM 661 C C . ILE A 1 86 ? -0.977 -3.923 6.659 1.00 97.12 86 ILE A C 1
ATOM 663 O O . ILE A 1 86 ? 0.193 -3.574 6.783 1.00 97.12 86 ILE A O 1
ATOM 667 N N . ARG A 1 87 ? -1.692 -4.390 7.688 1.00 96.56 87 ARG A N 1
ATOM 668 C CA . ARG A 1 87 ? -1.149 -4.501 9.051 1.00 96.56 87 ARG A CA 1
ATOM 669 C C . ARG A 1 87 ? 0.058 -5.418 9.097 1.00 96.56 87 ARG A C 1
ATOM 671 O O . ARG A 1 87 ? 1.055 -5.124 9.752 1.00 96.56 87 ARG A O 1
ATOM 678 N N . PHE A 1 88 ? -0.044 -6.529 8.384 1.00 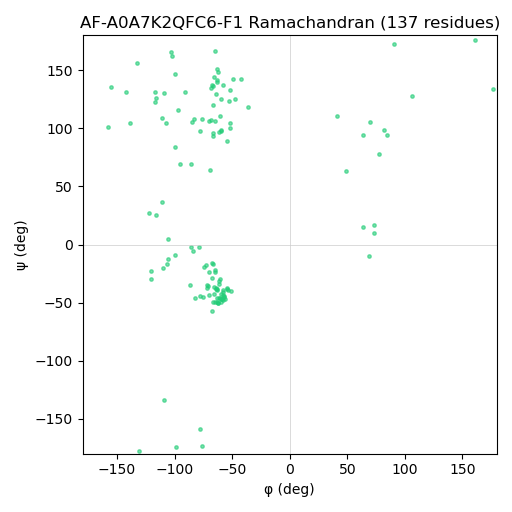94.19 88 PHE A N 1
ATOM 679 C CA . PHE A 1 88 ? 1.035 -7.473 8.241 1.00 94.19 88 PHE A CA 1
ATOM 680 C C . PHE A 1 88 ? 2.268 -6.799 7.603 1.00 94.19 88 PHE A C 1
ATOM 682 O O . PHE A 1 88 ? 3.368 -6.877 8.151 1.00 94.19 88 PHE A O 1
ATOM 689 N N . PHE A 1 89 ? 2.081 -6.082 6.493 1.00 93.75 89 PHE A N 1
ATOM 690 C CA . PHE A 1 89 ? 3.146 -5.349 5.807 1.00 93.75 89 PHE A CA 1
ATOM 691 C C . PHE A 1 89 ? 3.771 -4.258 6.688 1.00 93.75 89 PHE A C 1
ATOM 693 O O . PHE A 1 89 ? 4.992 -4.197 6.811 1.00 93.75 89 PHE A O 1
ATOM 700 N N . GLN A 1 90 ? 2.955 -3.455 7.373 1.00 95.31 90 GLN A N 1
ATOM 701 C CA . GLN A 1 90 ? 3.414 -2.434 8.323 1.00 95.31 90 GLN A CA 1
ATOM 702 C C . GLN A 1 90 ? 4.255 -3.038 9.449 1.00 95.31 90 GLN A C 1
ATOM 704 O O . GLN A 1 90 ? 5.310 -2.512 9.786 1.00 95.31 90 GLN A O 1
ATOM 709 N N . ASN A 1 91 ? 3.835 -4.177 10.006 1.00 92.69 91 ASN A N 1
ATOM 710 C CA . ASN A 1 91 ? 4.595 -4.853 11.054 1.00 92.69 91 ASN A CA 1
ATOM 711 C C . ASN A 1 91 ? 5.990 -5.286 10.574 1.00 92.69 91 ASN A C 1
ATOM 713 O O . ASN A 1 91 ? 6.935 -5.289 11.358 1.00 92.69 91 ASN A O 1
ATOM 717 N N . VAL A 1 92 ? 6.115 -5.660 9.300 1.00 89.56 92 VAL A N 1
ATOM 718 C CA . VAL A 1 92 ? 7.393 -6.045 8.691 1.00 89.56 92 VAL A CA 1
ATOM 719 C C . VAL A 1 92 ? 8.269 -4.829 8.397 1.00 89.56 92 VAL A C 1
ATOM 721 O O . VAL A 1 92 ? 9.462 -4.883 8.685 1.00 89.56 92 VAL A O 1
ATOM 724 N N . MET A 1 93 ? 7.701 -3.769 7.818 1.00 89.56 93 MET A N 1
ATOM 725 C CA . MET A 1 93 ? 8.470 -2.610 7.346 1.00 89.56 93 MET A CA 1
ATOM 726 C C . MET A 1 93 ? 8.793 -1.616 8.464 1.00 89.56 93 MET A C 1
ATOM 728 O O . MET A 1 93 ? 9.939 -1.197 8.605 1.00 89.56 93 MET A O 1
ATOM 732 N N . ASP A 1 94 ? 7.802 -1.290 9.292 1.00 85.69 94 ASP A N 1
ATOM 733 C CA . ASP A 1 94 ? 7.890 -0.230 10.301 1.00 85.69 94 ASP A CA 1
ATOM 734 C C . ASP A 1 94 ? 8.003 -0.789 11.733 1.00 85.69 94 ASP A C 1
ATOM 736 O O . ASP A 1 94 ? 8.415 -0.094 12.664 1.00 85.69 94 ASP A O 1
ATOM 740 N N . GLY A 1 95 ? 7.664 -2.066 11.929 1.00 85.88 95 GLY A N 1
ATOM 741 C CA . GLY A 1 95 ? 7.680 -2.734 13.228 1.00 85.88 95 GLY A CA 1
ATOM 742 C C . GLY A 1 95 ? 6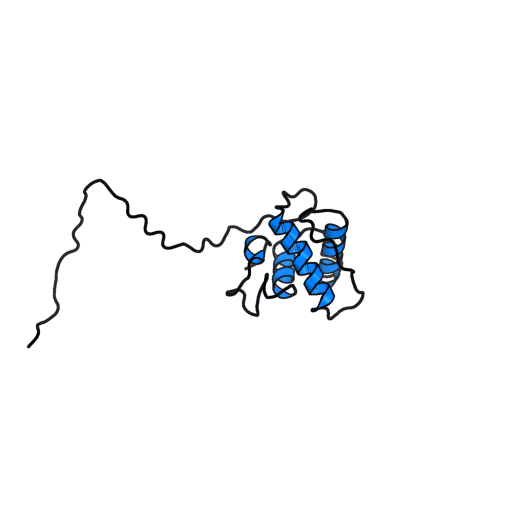.348 -2.652 13.990 1.00 85.88 95 GLY A C 1
ATOM 743 O O . GLY A 1 95 ? 5.418 -1.940 13.605 1.00 85.88 95 GLY A O 1
ATOM 744 N N . PRO A 1 96 ? 6.235 -3.364 15.127 1.00 87.12 96 PRO A N 1
ATOM 745 C CA . PRO A 1 96 ? 4.951 -3.625 15.788 1.00 87.12 96 PRO A CA 1
ATOM 746 C C . PRO A 1 96 ? 4.265 -2.383 16.378 1.00 87.12 96 PRO A C 1
ATOM 748 O O . PRO A 1 96 ? 3.070 -2.419 16.657 1.00 87.12 96 PRO A O 1
ATOM 751 N N . ASN A 1 97 ? 4.991 -1.277 16.562 1.00 89.69 97 ASN A N 1
ATOM 752 C CA . ASN A 1 97 ? 4.445 -0.035 17.122 1.00 89.69 97 ASN A CA 1
ATOM 753 C C . ASN A 1 97 ? 3.743 0.852 16.077 1.00 89.69 97 ASN A C 1
ATOM 755 O O . ASN A 1 97 ? 3.160 1.871 16.445 1.00 89.69 97 ASN A O 1
ATOM 759 N N . HIS A 1 98 ? 3.797 0.480 14.796 1.00 90.00 98 HIS A N 1
ATOM 760 C CA . HIS A 1 98 ? 3.318 1.289 13.670 1.00 90.00 98 HIS A CA 1
ATOM 761 C C . HIS A 1 98 ? 2.251 0.558 12.834 1.00 90.00 98 HIS A C 1
ATOM 763 O O . HIS A 1 98 ? 2.088 0.812 11.646 1.00 90.00 98 HIS A O 1
ATOM 769 N N . VAL A 1 99 ? 1.508 -0.359 13.465 1.00 96.25 99 VAL A N 1
ATOM 770 C CA . VAL A 1 99 ? 0.522 -1.234 12.813 1.00 96.25 99 VAL A CA 1
ATOM 771 C C . VAL A 1 99 ? -0.897 -0.697 13.014 1.00 96.25 99 VAL A C 1
ATOM 773 O O . VAL A 1 99 ? -1.623 -1.114 13.921 1.00 96.25 99 VAL A O 1
ATOM 776 N N . ASP A 1 100 ? -1.315 0.242 12.170 1.00 97.00 100 ASP A N 1
ATOM 777 C CA . ASP A 1 100 ? -2.625 0.898 12.268 1.00 97.00 100 ASP A CA 1
ATOM 778 C C . ASP A 1 100 ? -3.646 0.431 11.211 1.00 97.00 100 ASP A C 1
ATOM 780 O O . ASP A 1 100 ? -4.848 0.649 11.396 1.00 97.00 100 ASP A O 1
ATOM 784 N N . GLY A 1 101 ? -3.211 -0.297 10.175 1.00 97.69 101 GLY A N 1
ATOM 785 C CA . GLY A 1 101 ? -4.054 -0.749 9.059 1.00 97.69 101 GLY A CA 1
ATOM 786 C C . GLY A 1 101 ? -4.449 0.370 8.092 1.00 97.69 101 GLY A C 1
ATOM 787 O O . GLY A 1 101 ? -5.406 0.230 7.328 1.00 97.69 101 GLY A O 1
ATOM 788 N N . VAL A 1 102 ? -3.743 1.501 8.137 1.00 98.06 102 VAL A N 1
ATOM 789 C CA . VAL A 1 102 ? -3.983 2.665 7.288 1.00 98.06 102 VAL A CA 1
ATOM 790 C C . VAL A 1 102 ? -2.766 2.918 6.410 1.00 98.06 102 VAL A C 1
ATOM 792 O O . VAL A 1 102 ? -1.666 3.184 6.882 1.00 98.06 102 VAL A O 1
ATOM 795 N N . VAL A 1 103 ? -2.971 2.928 5.097 1.00 97.81 103 VAL A N 1
ATOM 796 C CA . VAL A 1 103 ? -1.941 3.361 4.154 1.00 97.81 103 VAL A CA 1
ATOM 797 C C . VAL A 1 103 ? -1.892 4.886 4.168 1.00 97.81 103 VAL A C 1
ATOM 799 O O . VAL A 1 103 ? -2.720 5.559 3.548 1.00 97.81 103 VAL A O 1
ATOM 802 N N . GLY A 1 104 ? -0.946 5.418 4.940 1.00 96.00 104 GLY A N 1
ATOM 803 C CA . GLY A 1 104 ? -0.499 6.810 4.893 1.00 96.00 104 GLY A CA 1
ATOM 804 C C . GLY A 1 104 ? 0.796 6.971 4.080 1.00 96.00 104 GLY A C 1
ATOM 805 O O . GLY A 1 104 ? 1.275 5.993 3.510 1.00 96.00 104 GLY A O 1
ATOM 806 N N . PRO A 1 105 ? 1.393 8.180 4.047 1.00 94.94 105 PRO A N 1
ATOM 807 C CA . PRO A 1 105 ? 2.554 8.494 3.212 1.00 94.94 105 PRO A CA 1
ATOM 808 C C . PRO A 1 105 ? 3.752 7.553 3.374 1.00 94.94 105 PRO A C 1
ATOM 810 O O . PRO A 1 105 ? 4.390 7.214 2.385 1.00 94.94 105 PRO A O 1
ATOM 813 N N . ASN A 1 106 ? 4.051 7.118 4.602 1.00 93.94 106 ASN A N 1
ATOM 814 C CA . ASN A 1 106 ? 5.152 6.184 4.852 1.00 93.94 106 ASN A CA 1
ATOM 815 C C . ASN A 1 106 ? 4.843 4.806 4.255 1.00 93.94 106 ASN A C 1
ATOM 817 O O . ASN A 1 106 ? 5.543 4.337 3.368 1.00 93.94 106 ASN A O 1
ATOM 821 N N . THR A 1 107 ? 3.720 4.203 4.656 1.00 96.12 107 THR A N 1
ATOM 822 C CA . THR A 1 107 ? 3.301 2.889 4.153 1.00 96.12 107 THR A CA 1
ATOM 823 C C . THR A 1 107 ? 3.136 2.875 2.633 1.00 96.12 107 THR A C 1
ATOM 825 O O . THR A 1 107 ? 3.500 1.896 1.989 1.00 96.12 107 THR A O 1
ATOM 828 N N . GLY A 1 108 ? 2.599 3.941 2.036 1.00 96.19 108 GLY A N 1
ATOM 829 C CA . GLY A 1 108 ? 2.444 4.009 0.587 1.00 96.19 108 GLY A CA 1
ATOM 830 C C . GLY A 1 108 ? 3.769 4.195 -0.154 1.00 96.19 108 GLY A C 1
ATOM 831 O O . GLY A 1 108 ? 3.939 3.564 -1.192 1.00 96.19 108 GLY A O 1
ATOM 832 N N . TYR A 1 109 ? 4.739 4.941 0.392 1.00 94.25 109 TYR A N 1
ATOM 833 C CA . TYR A 1 109 ? 6.105 4.963 -0.149 1.00 94.25 109 TYR A CA 1
ATOM 834 C C . TYR A 1 109 ? 6.720 3.559 -0.170 1.00 94.25 109 TYR A C 1
ATOM 836 O O . TYR A 1 109 ? 7.216 3.121 -1.207 1.00 94.25 109 TYR A O 1
ATOM 844 N N . GLU A 1 110 ? 6.610 2.820 0.936 1.00 94.06 110 GLU A N 1
ATOM 845 C CA . GLU A 1 110 ? 7.147 1.460 1.026 1.00 94.06 110 GLU A CA 1
ATOM 846 C C . GLU A 1 110 ? 6.453 0.497 0.049 1.00 94.06 110 GLU A C 1
ATOM 848 O O . GLU A 1 110 ? 7.109 -0.328 -0.586 1.00 94.06 110 GLU A O 1
ATOM 853 N N . LEU A 1 111 ? 5.135 0.623 -0.145 1.00 95.38 111 LEU A N 1
ATOM 854 C CA . LEU A 1 111 ? 4.402 -0.147 -1.159 1.00 95.38 111 LEU A CA 1
ATOM 855 C C . LEU A 1 111 ? 4.848 0.184 -2.586 1.00 95.38 111 LEU A C 1
ATOM 857 O O . LEU A 1 111 ? 4.902 -0.699 -3.442 1.00 95.38 111 LEU A O 1
ATOM 861 N N . LEU A 1 112 ? 5.150 1.449 -2.871 1.00 95.06 112 LEU A N 1
ATOM 862 C CA . LEU A 1 112 ? 5.644 1.856 -4.184 1.00 95.06 112 LEU A CA 1
ATOM 863 C C . LEU A 1 112 ? 7.074 1.362 -4.414 1.00 95.06 112 LEU A C 1
ATOM 865 O O . LEU A 1 112 ? 7.390 0.968 -5.531 1.00 95.06 112 LEU A O 1
ATOM 869 N N . TRP A 1 113 ? 7.908 1.332 -3.376 1.00 93.44 113 TRP A N 1
ATOM 870 C CA . TRP A 1 113 ? 9.303 0.909 -3.471 1.00 93.44 113 TRP A CA 1
ATOM 871 C C . TRP A 1 113 ? 9.480 -0.615 -3.531 1.00 93.44 113 TRP A C 1
ATOM 873 O O . TRP A 1 113 ? 10.262 -1.119 -4.333 1.00 93.44 113 TRP A O 1
ATOM 883 N N . TYR A 1 114 ? 8.758 -1.360 -2.691 1.00 92.44 114 TYR A N 1
ATOM 884 C CA . TYR A 1 114 ? 8.896 -2.818 -2.577 1.00 92.44 114 TYR A CA 1
ATOM 885 C C . TYR A 1 114 ? 7.829 -3.613 -3.343 1.00 92.44 114 TYR A C 1
ATOM 887 O O . TYR A 1 114 ? 7.948 -4.836 -3.453 1.00 92.44 114 TYR A O 1
ATOM 895 N N . GLY A 1 115 ? 6.794 -2.956 -3.869 1.00 93.50 115 GLY A N 1
ATOM 896 C CA . GLY A 1 115 ? 5.783 -3.577 -4.726 1.00 93.50 115 GLY A CA 1
ATOM 897 C C . GLY A 1 115 ? 6.259 -3.790 -6.166 1.00 93.50 115 GLY A C 1
ATOM 898 O O . GLY A 1 115 ? 7.459 -3.858 -6.433 1.00 93.50 115 GLY A O 1
ATOM 899 N N . ASP A 1 116 ? 5.313 -3.924 -7.099 1.00 95.25 116 ASP A N 1
ATOM 900 C CA . ASP A 1 116 ? 5.620 -4.103 -8.520 1.00 95.25 116 ASP A CA 1
ATOM 901 C C . ASP A 1 116 ? 6.273 -2.818 -9.062 1.00 95.25 116 ASP A C 1
ATOM 903 O O . ASP A 1 116 ? 5.632 -1.761 -9.013 1.00 95.25 116 ASP A O 1
ATOM 907 N N . PRO A 1 117 ? 7.516 -2.861 -9.580 1.00 94.19 117 PRO A N 1
ATOM 908 C CA . PRO A 1 117 ? 8.193 -1.677 -10.110 1.00 94.19 117 PRO A CA 1
ATOM 909 C C . PRO A 1 117 ? 7.508 -1.099 -11.358 1.00 94.19 117 PRO A C 1
ATOM 911 O O . PRO A 1 117 ? 7.622 0.096 -11.614 1.00 94.19 117 PRO A O 1
ATOM 914 N N . GLY A 1 118 ? 6.745 -1.899 -12.112 1.00 95.44 118 GLY A N 1
ATOM 915 C CA . GLY A 1 118 ? 5.965 -1.429 -13.259 1.00 95.44 118 GLY A CA 1
ATOM 916 C C . GLY A 1 118 ? 4.771 -0.550 -12.871 1.00 95.44 118 GLY A C 1
ATOM 917 O O . GLY A 1 118 ? 4.325 0.281 -13.667 1.00 95.44 118 GLY A O 1
ATOM 918 N N . TYR A 1 119 ? 4.270 -0.693 -11.641 1.00 96.12 119 TYR A N 1
ATOM 919 C CA . TYR A 1 119 ? 3.171 0.113 -11.101 1.00 96.12 119 TYR A CA 1
ATOM 920 C C . TYR A 1 119 ? 3.625 1.083 -9.998 1.00 96.12 119 TYR A C 1
ATOM 922 O O . TYR A 1 119 ? 2.939 2.078 -9.761 1.00 96.12 119 TYR A O 1
ATOM 930 N N . GLY A 1 120 ? 4.772 0.829 -9.365 1.00 94.62 120 GLY A N 1
ATOM 931 C CA . GLY A 1 120 ? 5.404 1.620 -8.308 1.00 94.62 120 GLY A CA 1
ATOM 932 C C . GLY A 1 120 ? 6.674 2.340 -8.769 1.00 94.62 120 GLY A C 1
ATOM 933 O O . GLY A 1 120 ? 6.667 3.004 -9.800 1.00 94.62 120 GLY A O 1
ATOM 934 N N . TYR A 1 121 ? 7.751 2.271 -7.987 1.00 92.94 121 TYR A N 1
ATOM 935 C CA . TYR A 1 121 ? 9.035 2.897 -8.301 1.00 92.94 121 TYR A CA 1
ATOM 936 C C . TYR A 1 121 ? 10.001 1.893 -8.941 1.00 92.94 121 TYR A C 1
ATOM 938 O O . TYR A 1 121 ? 10.458 0.955 -8.292 1.00 92.94 121 TYR A O 1
ATOM 946 N N . ASP A 1 122 ? 10.383 2.133 -10.197 1.00 90.00 122 ASP A N 1
ATOM 947 C CA . ASP A 1 122 ? 11.411 1.353 -10.901 1.00 90.00 122 ASP A CA 1
ATOM 948 C C . ASP A 1 122 ? 12.819 1.895 -10.597 1.00 90.00 122 ASP A C 1
ATOM 950 O O . ASP A 1 122 ? 13.453 2.569 -11.412 1.00 90.00 122 ASP A O 1
ATOM 954 N N . GLY A 1 123 ? 13.268 1.714 -9.351 1.00 82.62 123 GLY A N 1
ATOM 955 C CA . GLY A 1 123 ? 14.593 2.141 -8.871 1.00 82.62 123 GLY A CA 1
ATOM 956 C C . GLY A 1 123 ? 14.813 3.660 -8.760 1.00 82.62 123 GLY A C 1
ATOM 957 O O . GLY A 1 123 ? 15.798 4.093 -8.161 1.00 82.62 123 GLY A O 1
ATOM 958 N N . GLU A 1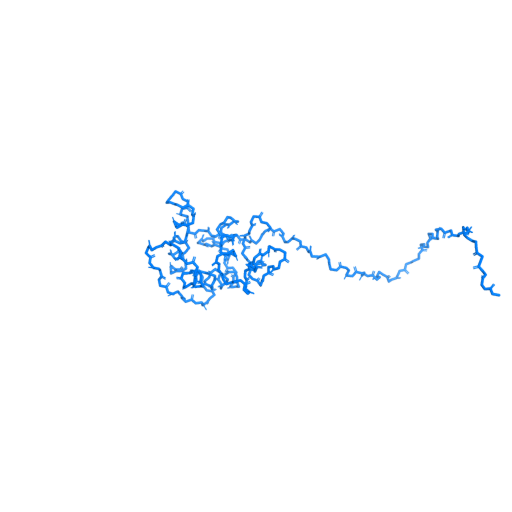 124 ? 13.900 4.478 -9.288 1.00 85.94 124 GLU A N 1
ATOM 959 C CA . GLU A 1 124 ? 13.903 5.939 -9.210 1.00 85.94 124 GLU A CA 1
ATOM 960 C C . GLU A 1 124 ? 12.472 6.476 -9.029 1.00 85.94 124 GLU A C 1
ATOM 962 O O . GLU A 1 124 ? 11.572 6.160 -9.807 1.00 85.94 124 GLU A O 1
ATOM 967 N N . VAL A 1 125 ? 12.268 7.380 -8.063 1.00 82.81 125 VAL A N 1
ATOM 968 C CA . VAL A 1 125 ? 10.959 8.022 -7.801 1.00 82.81 125 VAL A CA 1
ATOM 969 C C . VAL A 1 125 ? 10.451 8.826 -9.010 1.00 82.81 125 VAL A C 1
ATOM 971 O O . VAL A 1 125 ? 9.251 8.935 -9.239 1.00 82.81 125 VAL A O 1
ATOM 974 N N . SER A 1 126 ? 11.354 9.371 -9.830 1.00 83.00 126 SER A N 1
ATOM 975 C CA . SER A 1 126 ? 11.017 10.132 -11.045 1.00 83.00 126 SER A CA 1
ATOM 976 C C . SER A 1 126 ? 10.379 9.283 -12.152 1.00 83.00 126 SER A C 1
ATOM 978 O O . SER A 1 126 ? 9.794 9.840 -13.081 1.00 83.00 126 SER A O 1
ATOM 980 N N . LYS A 1 127 ? 10.483 7.953 -12.063 1.00 84.06 127 LYS A N 1
ATOM 981 C CA . LYS A 1 127 ? 9.936 6.982 -13.021 1.00 84.06 127 LYS A CA 1
ATOM 982 C C . LYS A 1 127 ? 8.781 6.193 -12.410 1.00 84.06 127 LYS A C 1
ATOM 984 O O . LYS A 1 127 ? 8.646 4.997 -12.640 1.00 84.06 127 LYS A O 1
ATOM 989 N N . ALA A 1 128 ? 7.969 6.858 -11.597 1.00 87.44 128 ALA A N 1
ATOM 990 C CA . ALA A 1 128 ? 6.878 6.199 -10.913 1.00 87.44 128 ALA A CA 1
ATOM 991 C C . ALA A 1 128 ? 5.772 5.742 -11.877 1.00 87.44 128 ALA A C 1
ATOM 993 O O . ALA A 1 128 ? 5.332 6.496 -12.750 1.00 87.44 128 ALA A O 1
ATOM 994 N N . GLY A 1 129 ? 5.313 4.511 -11.684 1.00 92.50 129 GLY A N 1
ATOM 995 C CA . GLY A 1 129 ? 4.201 3.911 -12.395 1.00 92.50 129 GLY A CA 1
ATOM 996 C C . GLY A 1 129 ? 2.839 4.415 -11.919 1.00 92.50 129 GLY A C 1
ATOM 997 O O . GLY A 1 129 ? 2.704 5.330 -11.102 1.00 92.50 129 GLY A O 1
ATOM 998 N N . TYR A 1 130 ? 1.801 3.778 -12.452 1.00 95.06 130 TYR A N 1
ATOM 999 C CA . TYR A 1 130 ? 0.401 4.157 -12.260 1.00 95.06 130 TYR A CA 1
ATOM 1000 C C . TYR A 1 130 ? -0.005 4.339 -10.788 1.00 95.06 130 TYR A C 1
ATOM 1002 O O . TYR A 1 130 ? -0.723 5.282 -10.456 1.00 95.06 130 TYR A O 1
ATOM 1010 N N . CYS A 1 131 ? 0.465 3.479 -9.884 1.00 96.31 131 CYS A N 1
ATOM 1011 C CA . CYS A 1 131 ? 0.023 3.497 -8.494 1.00 96.31 131 CYS A CA 1
ATOM 1012 C C . CYS A 1 131 ? 0.555 4.675 -7.681 1.00 96.31 131 CYS A C 1
ATOM 1014 O O . CYS A 1 131 ? -0.059 5.028 -6.675 1.00 96.31 131 CYS A O 1
ATOM 1016 N N . ASN A 1 132 ? 1.611 5.353 -8.133 1.00 93.69 132 ASN A N 1
ATOM 1017 C CA . ASN A 1 132 ? 2.103 6.566 -7.474 1.00 93.69 132 ASN A CA 1
ATOM 1018 C C . ASN A 1 132 ? 1.094 7.723 -7.523 1.00 93.69 132 ASN A C 1
ATOM 1020 O O . ASN A 1 132 ? 1.127 8.626 -6.695 1.00 93.69 132 ASN A O 1
ATOM 1024 N N . GLU A 1 133 ? 0.152 7.691 -8.465 1.00 92.38 133 GLU A N 1
ATOM 1025 C CA . GLU A 1 133 ? -0.926 8.675 -8.538 1.00 92.38 133 GLU A CA 1
ATOM 1026 C C . GLU A 1 133 ? -2.016 8.461 -7.460 1.00 92.38 133 GLU A C 1
ATOM 1028 O O . GLU A 1 133 ? -2.783 9.386 -7.155 1.00 92.38 133 GLU A O 1
ATOM 1033 N N . TYR A 1 134 ? -2.089 7.253 -6.888 1.00 95.56 134 TYR A N 1
ATOM 1034 C CA . TYR A 1 134 ? -3.186 6.807 -6.024 1.00 95.56 134 TYR A CA 1
ATOM 1035 C C . TYR A 1 134 ? -2.757 6.417 -4.611 1.00 95.56 134 TYR A C 1
ATOM 1037 O O . TYR A 1 134 ? -3.596 6.443 -3.709 1.00 95.56 134 TYR A O 1
ATOM 1045 N N . LEU A 1 135 ? -1.490 6.055 -4.406 1.00 95.25 135 LEU A N 1
ATOM 1046 C CA . LEU A 1 135 ? -0.953 5.755 -3.086 1.00 95.25 135 LEU A CA 1
ATOM 1047 C C . LEU A 1 135 ? -0.373 7.025 -2.449 1.00 95.25 135 LEU A C 1
ATOM 1049 O O . LEU A 1 135 ? 0.385 7.743 -3.103 1.00 95.25 135 LEU A O 1
ATOM 1053 N N . PRO A 1 136 ? -0.714 7.334 -1.185 1.00 94.19 136 PRO A N 1
ATOM 1054 C CA . PRO A 1 136 ? -0.075 8.431 -0.474 1.00 94.19 136 PRO A CA 1
ATOM 1055 C C . PRO A 1 136 ? 1.406 8.118 -0.300 1.00 94.19 136 PRO A C 1
ATOM 1057 O O . PRO A 1 136 ? 1.751 7.061 0.212 1.00 94.19 136 PRO A O 1
ATOM 1060 N N . SER A 1 137 ? 2.272 9.051 -0.671 1.00 91.19 137 SER A N 1
ATOM 1061 C CA . SER A 1 137 ? 3.720 8.898 -0.552 1.00 91.19 137 SER A CA 1
ATOM 1062 C C . SER A 1 137 ? 4.337 10.140 0.085 1.00 91.19 137 SER A C 1
ATOM 1064 O O . SER A 1 137 ? 3.743 11.221 0.063 1.00 91.19 137 SER A O 1
ATOM 1066 N N . VAL A 1 138 ? 5.510 9.981 0.698 1.00 83.75 138 VAL A N 1
ATOM 1067 C CA . VAL A 1 138 ? 6.292 11.083 1.293 1.00 83.75 138 VAL A CA 1
ATOM 1068 C C . VAL A 1 138 ? 7.081 11.902 0.259 1.00 83.75 138 VAL A C 1
ATOM 1070 O O . VAL A 1 138 ? 7.738 12.873 0.640 1.00 83.75 138 VAL A O 1
ATOM 1073 N N . VAL A 1 139 ? 7.018 11.529 -1.024 1.00 73.62 139 VAL A N 1
ATOM 1074 C CA . VAL A 1 139 ? 7.746 12.144 -2.150 1.00 73.62 139 VAL A CA 1
ATOM 1075 C C . VAL A 1 139 ? 6.831 12.499 -3.313 1.00 73.62 139 VAL A C 1
ATOM 1077 O O . VAL A 1 139 ? 5.797 11.815 -3.490 1.00 73.62 139 VAL A O 1
#

Mean predicted aligned error: 11.8 Å

Radius of gyration: 23.21 Å; Cα contacts (8 Å, |Δi|>4): 198; chains: 1; bounding box: 40×62×65 Å